Protein AF-A0A2D1SS49-F1 (afdb_monomer_lite)

Radius of gyration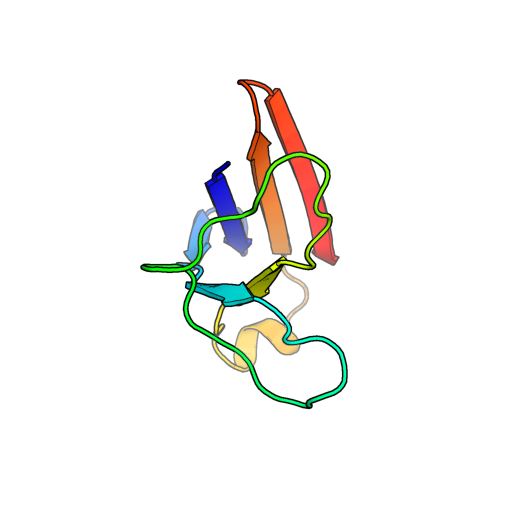: 14.7 Å; chains: 1; bounding box: 35×33×37 Å

Foldseek 3Di:
DDKWKDWLNDDTWDKAKWWDDPPDPDTHHPPPDDQDPPHDTDMDIDTDDPPVSVPDDTWIWMWDADPNDIDIDTPD

Sequence (76 aa):
MNIEIIYDEREKFNLFSRFEQVGENQFTTISNSIIEQLQTRVVHFLTSVPAGIEKDDKSLKAVITANGEIYEYVIR

Secondary structure (DSSP, 8-state):
-EEEEEETTTEEE--EEEEEPTTSS-EEEGGG----TT----EEEE----GGGGTS---EEEEEEETTEEEEEE--

Structure (mmCIF, N/CA/C/O backbone):
data_AF-A0A2D1SS49-F1
#
_entry.id   AF-A0A2D1SS49-F1
#
loop_
_atom_site.group_PDB
_atom_site.id
_atom_site.type_symbol
_atom_site.label_atom_id
_atom_site.label_alt_id
_atom_site.label_comp_id
_atom_site.label_asym_id
_atom_site.label_entity_id
_atom_site.label_seq_id
_atom_site.pdbx_PDB_ins_code
_atom_site.Cartn_x
_atom_site.Cartn_y
_atom_site.Cartn_z
_atom_site.occupancy
_atom_site.B_iso_or_equiv
_atom_site.auth_seq_id
_atom_site.auth_comp_id
_atom_site.auth_asym_id
_atom_site.auth_atom_id
_atom_site.pdbx_PDB_model_num
ATOM 1 N N . MET A 1 1 ? 8.027 5.705 -7.087 1.00 83.94 1 MET A N 1
ATOM 2 C CA . MET A 1 1 ? 6.683 5.296 -6.634 1.00 83.94 1 MET A CA 1
ATOM 3 C C . MET A 1 1 ? 6.694 5.276 -5.119 1.00 83.94 1 MET A C 1
ATOM 5 O O . MET A 1 1 ? 7.647 4.743 -4.563 1.00 83.94 1 MET A O 1
ATOM 9 N N . ASN A 1 2 ? 5.701 5.888 -4.484 1.00 88.00 2 ASN A N 1
ATOM 10 C CA . ASN A 1 2 ? 5.505 5.877 -3.036 1.00 88.00 2 ASN A CA 1
ATOM 11 C C . ASN A 1 2 ? 4.148 5.246 -2.727 1.00 88.00 2 ASN A C 1
ATOM 13 O O . ASN A 1 2 ? 3.213 5.414 -3.509 1.00 88.00 2 ASN A O 1
ATOM 17 N N . ILE A 1 3 ? 4.055 4.525 -1.618 1.00 91.44 3 ILE A N 1
ATOM 18 C CA . ILE A 1 3 ? 2.808 3.936 -1.140 1.00 91.44 3 ILE A CA 1
ATOM 19 C C . ILE A 1 3 ? 2.705 4.287 0.339 1.00 91.44 3 ILE A C 1
ATOM 21 O O . ILE A 1 3 ? 3.699 4.214 1.060 1.00 91.44 3 ILE A O 1
ATOM 25 N N . GLU A 1 4 ? 1.516 4.672 0.778 1.00 93.00 4 GLU A N 1
ATOM 26 C CA . GLU A 1 4 ? 1.186 4.926 2.177 1.00 93.00 4 GLU A CA 1
ATOM 27 C C . GLU A 1 4 ? -0.107 4.185 2.515 1.00 93.00 4 GLU A C 1
ATOM 29 O O . GLU A 1 4 ? -1.082 4.269 1.768 1.00 93.00 4 GLU A O 1
ATOM 34 N N . ILE A 1 5 ? -0.130 3.466 3.639 1.00 94.38 5 ILE A N 1
ATOM 35 C CA . ILE A 1 5 ? -1.374 2.918 4.187 1.00 94.38 5 ILE A CA 1
ATOM 36 C C . ILE A 1 5 ? -1.908 3.906 5.214 1.00 94.38 5 ILE A C 1
ATOM 38 O O . ILE A 1 5 ? -1.192 4.255 6.153 1.00 94.38 5 ILE A O 1
ATOM 42 N N . ILE A 1 6 ? -3.151 4.341 5.019 1.00 94.50 6 ILE A N 1
ATOM 43 C CA . ILE A 1 6 ? -3.852 5.295 5.875 1.00 94.50 6 ILE A CA 1
ATOM 44 C C . ILE A 1 6 ? -5.032 4.586 6.535 1.00 94.50 6 ILE A C 1
ATOM 46 O O . ILE A 1 6 ? -5.904 4.061 5.842 1.00 94.50 6 ILE A O 1
ATOM 50 N N . TYR A 1 7 ? -5.061 4.605 7.862 1.00 94.81 7 TYR A N 1
ATOM 51 C CA . TYR A 1 7 ? -6.141 4.083 8.695 1.00 94.81 7 TYR A CA 1
ATOM 52 C C . TYR A 1 7 ? -6.856 5.222 9.424 1.00 94.81 7 TYR A C 1
ATOM 54 O O . TYR A 1 7 ? -6.205 6.154 9.912 1.00 94.81 7 TYR A O 1
ATOM 62 N N . ASP A 1 8 ? -8.187 5.146 9.488 1.00 94.81 8 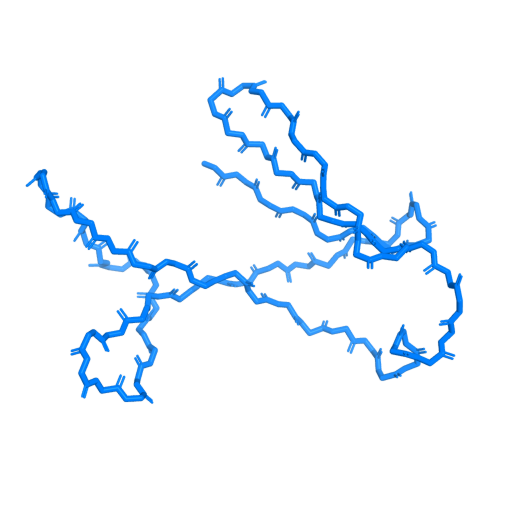ASP A N 1
ATOM 63 C CA . ASP A 1 8 ? -9.049 6.128 10.167 1.00 94.81 8 ASP A CA 1
ATOM 64 C C . ASP A 1 8 ? -8.724 7.577 9.749 1.00 94.81 8 ASP A C 1
ATOM 66 O O . ASP A 1 8 ? -8.672 8.498 10.563 1.00 94.81 8 ASP A O 1
ATOM 70 N N . GLU A 1 9 ? -8.383 7.748 8.465 1.00 91.75 9 GLU A N 1
ATOM 71 C CA . GLU A 1 9 ? -7.989 9.011 7.817 1.00 91.75 9 GLU A CA 1
ATOM 72 C C . GLU A 1 9 ? -6.757 9.729 8.405 1.00 91.75 9 GLU A C 1
ATOM 74 O O . GLU A 1 9 ? -6.421 10.835 7.973 1.00 91.75 9 GLU A O 1
ATOM 79 N N . ARG A 1 10 ? -6.064 9.134 9.381 1.00 91.69 10 ARG A N 1
ATOM 80 C CA . ARG A 1 10 ? -5.047 9.835 10.184 1.00 91.69 10 ARG A CA 1
ATOM 81 C C . ARG A 1 10 ? -3.771 9.042 10.371 1.00 91.69 10 ARG A C 1
ATOM 83 O O . ARG A 1 10 ? -2.682 9.600 10.234 1.00 91.69 10 ARG A O 1
ATOM 90 N N . GLU A 1 11 ? -3.894 7.771 10.727 1.00 91.50 11 GLU A N 1
ATOM 91 C CA . GLU A 1 11 ? -2.741 6.953 11.074 1.00 91.50 11 GLU A CA 1
ATOM 92 C C . GLU A 1 11 ? -2.074 6.425 9.813 1.00 91.50 11 GLU A C 1
ATOM 94 O O . GLU A 1 11 ? -2.728 5.867 8.935 1.00 91.50 11 GLU A O 1
ATOM 99 N N . LYS A 1 12 ? -0.756 6.610 9.731 1.00 92.44 12 LYS A N 1
ATOM 100 C CA . LYS A 1 12 ? 0.057 6.171 8.600 1.00 92.44 12 LYS A CA 1
ATOM 101 C C . LYS A 1 12 ? 0.931 5.002 9.010 1.00 92.44 12 LYS A C 1
ATOM 103 O O . LYS A 1 12 ? 1.645 5.088 10.009 1.00 92.44 12 LYS A O 1
ATOM 108 N N . PHE A 1 13 ? 0.934 3.951 8.200 1.00 88.88 13 PHE A N 1
ATOM 109 C CA . PHE A 1 13 ? 1.833 2.821 8.394 1.00 88.88 13 PHE A CA 1
ATOM 110 C C . PHE A 1 13 ? 2.975 2.844 7.390 1.00 88.88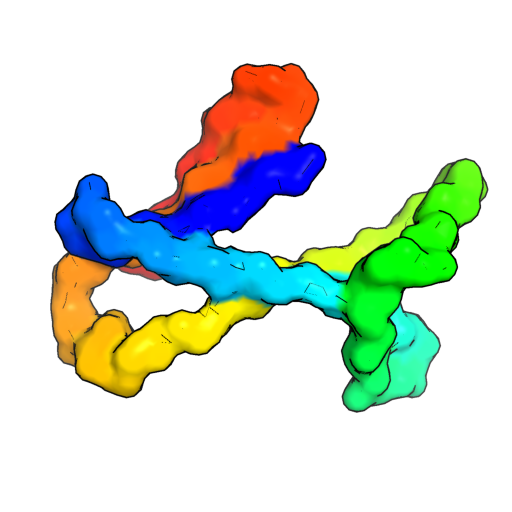 13 PHE A C 1
ATOM 112 O O . PHE A 1 13 ? 2.778 3.012 6.185 1.00 88.88 13 PHE A O 1
ATOM 119 N N . ASN A 1 14 ? 4.184 2.629 7.907 1.00 80.00 14 ASN A N 1
ATOM 120 C CA . ASN A 1 14 ? 5.368 2.468 7.080 1.00 80.00 14 ASN A CA 1
ATOM 121 C C . ASN A 1 14 ? 5.272 1.154 6.303 1.00 80.00 14 ASN A C 1
ATOM 123 O O . ASN A 1 14 ? 4.951 0.104 6.868 1.00 80.00 14 ASN A O 1
ATOM 127 N N . LEU A 1 15 ? 5.597 1.207 5.016 1.00 85.75 15 LEU A N 1
ATOM 128 C CA . LEU A 1 15 ? 5.700 0.019 4.184 1.00 85.75 15 LEU A CA 1
ATOM 129 C C . LEU A 1 15 ? 7.149 -0.419 4.044 1.00 85.75 15 LEU A C 1
ATOM 131 O O . LEU A 1 15 ? 8.078 0.389 4.003 1.00 85.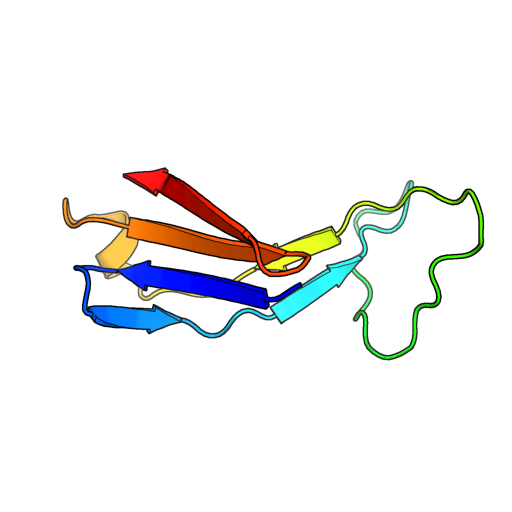75 15 LEU A O 1
ATOM 135 N N . PHE A 1 16 ? 7.324 -1.722 3.894 1.00 80.88 16 PHE A N 1
ATOM 136 C CA . PHE A 1 16 ? 8.527 -2.298 3.328 1.00 80.88 16 PHE A CA 1
ATOM 137 C C . PHE A 1 16 ? 8.160 -3.060 2.061 1.00 80.88 16 PHE A C 1
ATOM 139 O O . PHE A 1 16 ? 7.047 -3.557 1.899 1.00 80.88 16 PHE A O 1
ATOM 146 N N . SER A 1 17 ? 9.112 -3.146 1.145 1.00 82.19 17 SER A N 1
ATOM 147 C CA . SER A 1 17 ? 8.907 -3.770 -0.152 1.00 82.19 17 SER A CA 1
ATOM 148 C C . SER A 1 17 ? 9.845 -4.958 -0.346 1.00 82.19 17 SER A C 1
ATOM 150 O O . SER A 1 17 ? 10.947 -5.021 0.226 1.00 82.19 17 SER A O 1
ATOM 152 N N . ARG A 1 18 ? 9.379 -5.944 -1.112 1.00 80.12 18 ARG A N 1
ATOM 153 C CA . ARG A 1 18 ? 10.104 -7.175 -1.447 1.00 80.12 18 ARG A CA 1
ATOM 154 C C . ARG A 1 18 ? 9.821 -7.572 -2.892 1.00 80.12 18 ARG A C 1
ATOM 156 O O . ARG A 1 18 ? 8.709 -7.373 -3.374 1.00 80.12 18 ARG A O 1
ATOM 163 N N . PHE A 1 19 ? 10.803 -8.161 -3.565 1.00 79.62 19 PHE A N 1
ATOM 164 C CA . PHE A 1 19 ? 10.571 -8.849 -4.833 1.00 79.62 19 PHE A CA 1
ATOM 165 C C . PHE A 1 19 ? 10.163 -10.295 -4.573 1.00 79.62 19 PHE A C 1
ATOM 167 O O . PHE A 1 19 ? 10.748 -10.960 -3.713 1.00 79.62 19 PHE A O 1
ATOM 174 N N . GLU A 1 20 ? 9.191 -10.776 -5.341 1.00 73.94 20 GLU A N 1
ATOM 175 C CA . GLU A 1 20 ? 8.924 -12.208 -5.460 1.00 73.94 20 GLU A CA 1
ATOM 176 C C . GLU A 1 20 ? 9.990 -12.846 -6.352 1.00 73.94 20 GLU A C 1
ATOM 178 O O . GLU A 1 20 ? 10.278 -12.347 -7.448 1.00 73.94 20 GLU A O 1
ATOM 183 N N . GLN A 1 21 ? 10.601 -13.931 -5.886 1.00 66.69 21 GLN A N 1
ATOM 184 C CA . GLN A 1 21 ? 11.525 -14.708 -6.698 1.00 66.69 21 GLN A CA 1
ATOM 185 C C . GLN A 1 21 ? 10.740 -15.777 -7.463 1.00 66.69 21 GLN A C 1
ATOM 187 O O . GLN A 1 21 ? 10.101 -16.640 -6.873 1.00 66.69 21 GLN A O 1
ATOM 192 N N . VAL A 1 22 ? 10.757 -15.708 -8.796 1.00 63.75 22 VAL A N 1
ATOM 193 C CA . VAL A 1 22 ? 9.982 -16.626 -9.646 1.00 63.75 22 VAL A CA 1
ATOM 194 C C . VAL A 1 22 ? 10.386 -18.077 -9.367 1.00 63.75 22 VAL A C 1
ATOM 196 O O . VAL A 1 22 ? 11.554 -18.429 -9.513 1.00 63.75 22 VAL A O 1
ATOM 199 N N . GLY A 1 23 ? 9.410 -18.914 -9.006 1.00 60.88 23 GLY A N 1
ATOM 200 C CA . GLY A 1 23 ? 9.597 -20.354 -8.794 1.00 60.88 23 GLY A CA 1
ATOM 201 C C . GLY A 1 23 ? 10.037 -20.759 -7.385 1.00 60.88 23 GLY A C 1
ATOM 202 O O . GLY A 1 23 ? 10.125 -21.953 -7.107 1.00 60.88 23 GLY A O 1
ATOM 203 N N . GLU A 1 24 ? 10.260 -19.803 -6.483 1.00 57.16 24 GLU A N 1
ATOM 204 C CA . GLU A 1 24 ? 10.633 -20.073 -5.097 1.00 57.16 24 GLU A CA 1
ATOM 205 C C . GLU A 1 24 ? 9.740 -19.255 -4.157 1.00 57.16 24 GLU A C 1
ATOM 207 O O . GLU A 1 24 ? 9.523 -18.069 -4.380 1.00 57.16 24 GLU A O 1
ATOM 212 N N . ASN A 1 25 ? 9.243 -19.853 -3.069 1.00 64.50 25 ASN A N 1
ATOM 213 C CA . ASN A 1 25 ? 8.512 -19.138 -2.007 1.00 64.50 25 ASN A CA 1
ATOM 214 C C . ASN A 1 25 ? 9.464 -18.249 -1.170 1.00 64.50 25 ASN A C 1
ATOM 216 O O . ASN A 1 25 ? 9.465 -18.303 0.060 1.00 64.50 25 ASN A O 1
ATOM 220 N N . GLN A 1 26 ? 10.332 -17.480 -1.828 1.00 69.62 26 GLN A N 1
ATOM 221 C CA . GLN A 1 26 ? 11.367 -16.653 -1.223 1.00 69.62 26 GLN A CA 1
ATOM 222 C C . GLN A 1 26 ? 11.196 -15.188 -1.640 1.00 69.62 26 GLN A C 1
ATOM 224 O O . GLN A 1 26 ? 10.955 -14.865 -2.804 1.00 69.62 26 GLN A O 1
ATOM 229 N N . PHE A 1 27 ? 11.344 -14.291 -0.664 1.00 69.50 27 PHE A N 1
ATOM 230 C CA . PHE A 1 27 ? 11.263 -12.845 -0.853 1.00 69.50 27 PHE A CA 1
ATOM 231 C C . PHE A 1 27 ? 12.643 -12.219 -0.695 1.00 69.50 27 PHE A C 1
ATOM 233 O O . PHE A 1 27 ? 13.308 -12.420 0.322 1.00 69.50 27 PHE A O 1
ATOM 240 N N . THR A 1 28 ? 13.049 -11.398 -1.660 1.00 67.62 28 THR A N 1
ATOM 241 C CA . THR A 1 28 ? 14.323 -10.667 -1.601 1.00 67.62 28 THR A CA 1
ATOM 242 C C . THR A 1 28 ? 14.096 -9.179 -1.350 1.00 67.62 28 THR A C 1
ATOM 244 O O . THR A 1 28 ? 13.133 -8.573 -1.830 1.00 67.62 28 THR A O 1
ATOM 247 N N . THR A 1 29 ? 14.964 -8.571 -0.538 1.00 63.88 29 THR A N 1
ATOM 248 C CA . THR A 1 29 ? 14.911 -7.130 -0.254 1.00 63.88 29 THR A CA 1
ATOM 249 C C . THR A 1 29 ? 15.296 -6.331 -1.500 1.00 63.88 29 THR A C 1
ATOM 251 O O . THR A 1 29 ? 16.269 -6.646 -2.183 1.00 63.88 29 THR A O 1
ATOM 254 N N . ILE A 1 30 ? 14.540 -5.264 -1.780 1.00 64.38 30 ILE A N 1
ATOM 255 C CA . ILE A 1 30 ? 14.669 -4.453 -3.004 1.00 64.38 30 ILE A CA 1
ATOM 256 C C . ILE A 1 30 ? 16.009 -3.721 -3.115 1.00 64.38 30 ILE A C 1
ATOM 258 O O . ILE A 1 30 ? 16.439 -3.429 -4.225 1.00 64.38 30 ILE A O 1
ATOM 262 N N . SER A 1 31 ? 16.689 -3.461 -1.995 1.00 56.56 31 SER A N 1
ATOM 263 C CA . SER A 1 31 ? 17.811 -2.518 -1.895 1.00 56.56 31 SER A CA 1
ATOM 264 C C . SER A 1 31 ? 18.945 -2.722 -2.907 1.00 56.56 31 SER A C 1
ATOM 266 O O . SER A 1 31 ? 19.581 -1.738 -3.263 1.00 56.56 31 SER A O 1
ATOM 268 N N . ASN A 1 32 ? 19.159 -3.939 -3.420 1.00 53.69 32 ASN A N 1
ATOM 269 C CA . ASN A 1 32 ? 20.230 -4.238 -4.383 1.00 53.69 32 ASN A CA 1
ATOM 270 C C . ASN A 1 32 ? 19.735 -4.870 -5.699 1.00 53.69 32 ASN A C 1
ATOM 272 O O . ASN A 1 32 ? 20.542 -5.372 -6.479 1.00 53.69 32 ASN A O 1
ATOM 276 N N . SER A 1 33 ? 18.425 -4.903 -5.947 1.00 62.94 33 SER A N 1
ATOM 277 C CA . SER A 1 33 ? 17.862 -5.619 -7.097 1.00 62.94 33 SER A CA 1
ATOM 278 C C . SER A 1 33 ? 17.575 -4.656 -8.250 1.00 62.94 33 SER A C 1
ATOM 280 O O . SER A 1 33 ? 16.666 -3.833 -8.168 1.00 62.94 33 SER A O 1
ATOM 282 N N . ILE A 1 34 ? 18.347 -4.766 -9.332 1.00 69.44 34 ILE A N 1
ATOM 283 C CA . ILE A 1 34 ? 18.110 -4.034 -10.583 1.00 69.44 34 ILE A CA 1
ATOM 284 C C . ILE A 1 34 ? 17.005 -4.759 -11.362 1.00 69.44 34 ILE A C 1
ATOM 286 O O . ILE A 1 34 ? 17.052 -5.978 -11.526 1.00 69.44 34 ILE A O 1
ATOM 290 N N . ILE A 1 35 ? 16.005 -4.013 -11.836 1.00 78.56 35 ILE A N 1
ATOM 291 C CA . ILE A 1 35 ? 15.052 -4.512 -12.833 1.00 78.56 35 ILE A CA 1
ATOM 292 C C . ILE A 1 35 ? 15.681 -4.242 -14.199 1.00 78.56 35 ILE A C 1
ATOM 294 O O . ILE A 1 35 ? 15.868 -3.082 -14.569 1.00 78.56 35 ILE A O 1
ATOM 298 N N . GLU A 1 36 ? 16.059 -5.299 -14.915 1.00 84.81 36 GLU A N 1
ATOM 299 C CA . GLU A 1 36 ? 16.668 -5.163 -16.238 1.00 84.81 36 GLU A CA 1
ATOM 300 C C . GLU A 1 36 ? 15.665 -4.628 -17.270 1.00 84.81 36 GLU A C 1
ATOM 302 O O . GLU A 1 36 ? 14.444 -4.712 -17.105 1.00 84.81 36 GLU A O 1
ATOM 307 N N . GLN A 1 37 ? 16.182 -4.064 -18.363 1.00 86.56 37 GLN A N 1
ATOM 308 C CA . GLN A 1 37 ? 15.339 -3.540 -19.432 1.00 86.56 37 GLN A CA 1
ATOM 309 C C . GLN A 1 37 ? 14.479 -4.663 -20.030 1.00 86.56 37 GLN A C 1
ATOM 311 O O . GLN A 1 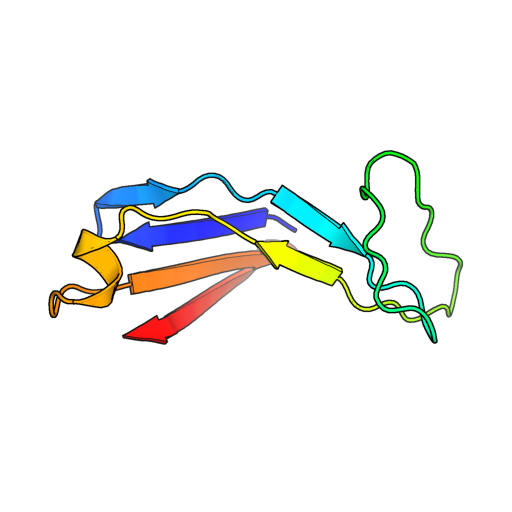37 ? 14.969 -5.758 -20.285 1.00 86.56 37 GLN A O 1
ATOM 316 N N . LEU A 1 38 ? 13.194 -4.377 -20.266 1.00 88.56 38 LEU A N 1
ATOM 317 C CA . LEU A 1 38 ? 12.189 -5.339 -20.751 1.00 88.56 38 LEU A CA 1
ATOM 318 C C . LEU A 1 38 ? 11.879 -6.497 -19.783 1.00 88.56 38 LEU A C 1
ATOM 320 O O . LEU A 1 38 ? 11.090 -7.377 -20.125 1.00 88.56 38 LEU A O 1
ATOM 324 N N . GLN A 1 39 ? 12.428 -6.493 -18.565 1.00 85.69 39 GLN A N 1
ATOM 325 C CA . GLN A 1 39 ? 12.053 -7.452 -17.535 1.00 85.69 39 GLN A CA 1
ATOM 326 C C . GLN A 1 39 ? 10.783 -6.999 -16.807 1.00 85.69 39 GLN A C 1
ATOM 328 O O . GLN A 1 39 ? 10.636 -5.838 -16.430 1.00 85.69 39 GLN A O 1
ATOM 333 N N . THR A 1 40 ? 9.885 -7.947 -16.540 1.00 83.88 40 THR A N 1
ATOM 334 C CA . THR A 1 40 ? 8.764 -7.757 -15.612 1.00 83.88 40 THR A CA 1
ATOM 335 C C . THR A 1 40 ? 9.054 -8.499 -14.313 1.00 83.88 40 THR A C 1
ATOM 337 O O . THR A 1 40 ? 9.479 -9.654 -14.336 1.00 83.88 40 THR A O 1
ATOM 340 N N . ARG A 1 41 ? 8.831 -7.837 -13.175 1.00 80.31 41 ARG A N 1
ATOM 341 C CA . ARG A 1 41 ? 8.936 -8.429 -11.836 1.00 80.31 41 ARG A CA 1
ATOM 342 C C . ARG A 1 41 ? 7.729 -8.039 -10.997 1.00 80.31 41 ARG A C 1
ATOM 344 O O . ARG A 1 41 ? 7.215 -6.931 -11.137 1.00 80.31 41 ARG A O 1
ATOM 351 N N . VAL A 1 42 ? 7.322 -8.933 -10.100 1.00 84.31 42 VAL A N 1
ATOM 352 C CA . VAL A 1 42 ? 6.283 -8.654 -9.106 1.00 84.31 42 VAL A CA 1
ATOM 353 C C . VAL A 1 42 ? 6.937 -8.063 -7.861 1.00 84.31 42 VAL A C 1
ATOM 355 O O . VAL A 1 42 ? 7.902 -8.613 -7.322 1.00 84.31 42 VAL A O 1
ATOM 358 N N . VAL A 1 43 ? 6.413 -6.919 -7.423 1.00 84.44 43 VAL A N 1
ATOM 359 C CA . VAL A 1 43 ? 6.813 -6.255 -6.183 1.00 84.44 43 VAL A CA 1
ATOM 360 C C . VAL A 1 43 ? 5.671 -6.349 -5.191 1.00 84.44 43 VAL A C 1
ATOM 362 O O . VAL A 1 43 ? 4.558 -5.915 -5.479 1.00 84.44 43 VAL A O 1
ATOM 365 N N . HIS A 1 44 ? 5.977 -6.859 -4.005 1.00 85.75 44 HIS A N 1
ATOM 366 C CA . HIS A 1 44 ? 5.061 -6.884 -2.876 1.00 85.75 44 HIS A CA 1
ATOM 367 C C . HIS A 1 44 ? 5.356 -5.704 -1.958 1.00 85.75 44 HIS A C 1
ATOM 369 O O . HIS A 1 44 ? 6.503 -5.496 -1.549 1.00 85.75 44 HIS A O 1
ATOM 375 N N . PHE A 1 45 ? 4.315 -4.946 -1.627 1.00 85.81 45 PHE A N 1
ATOM 376 C CA . PHE A 1 45 ? 4.351 -3.887 -0.626 1.00 85.81 45 PHE A CA 1
ATOM 377 C C . PHE A 1 45 ? 3.597 -4.363 0.602 1.00 85.81 45 PHE A C 1
ATOM 379 O O . PHE A 1 45 ? 2.421 -4.706 0.525 1.00 85.81 45 PHE A O 1
ATOM 386 N N . LEU A 1 46 ? 4.302 -4.421 1.722 1.00 87.38 46 LEU A N 1
ATOM 387 C CA . LEU A 1 46 ? 3.826 -5.045 2.942 1.00 87.38 46 LEU A CA 1
ATOM 388 C C . LEU A 1 46 ? 3.920 -4.042 4.084 1.00 87.38 46 LEU A C 1
ATOM 390 O O . LEU A 1 46 ? 4.859 -3.247 4.171 1.00 87.38 46 LEU A O 1
ATOM 394 N N . THR A 1 47 ? 2.945 -4.101 4.978 1.00 88.88 47 THR A N 1
ATOM 395 C CA . THR A 1 47 ? 2.975 -3.376 6.241 1.00 88.8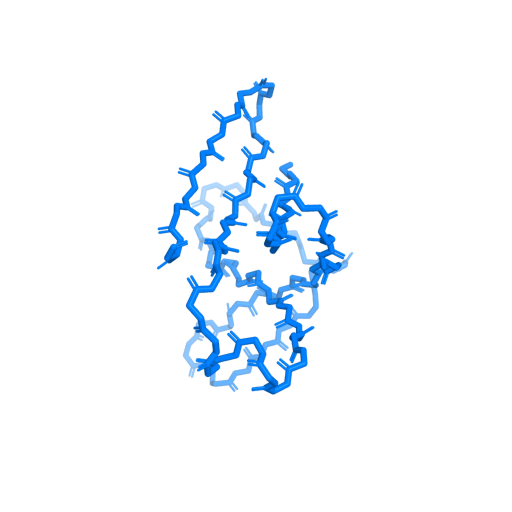8 47 THR A CA 1
ATOM 396 C C . THR A 1 47 ? 2.389 -4.246 7.342 1.00 88.88 47 THR A C 1
ATOM 398 O O . THR A 1 47 ? 1.573 -5.129 7.076 1.00 88.88 47 THR A O 1
ATOM 401 N N . SER A 1 48 ? 2.820 -3.995 8.573 1.00 88.94 48 SER A N 1
ATOM 402 C CA . SER A 1 48 ? 2.250 -4.624 9.758 1.00 88.94 48 SER A CA 1
ATOM 403 C C . SER A 1 48 ? 1.373 -3.607 10.469 1.00 88.94 48 SER A C 1
ATOM 405 O O . SER A 1 48 ? 1.844 -2.534 10.844 1.00 88.94 48 SER A O 1
ATOM 407 N N . VAL A 1 49 ? 0.116 -3.973 10.686 1.00 89.38 49 VAL A N 1
ATOM 408 C CA . VAL A 1 49 ? -0.851 -3.188 11.457 1.00 89.38 49 VAL A CA 1
ATOM 409 C C . VAL A 1 49 ? -1.163 -3.894 12.782 1.00 89.38 49 VAL A C 1
ATOM 411 O O . VAL A 1 49 ? -1.052 -5.121 12.859 1.00 89.38 49 VAL A O 1
ATOM 414 N N . PRO A 1 50 ? -1.543 -3.167 13.847 1.00 91.06 50 PRO A N 1
ATOM 415 C CA . PRO A 1 50 ? -2.046 -3.779 15.072 1.00 91.06 50 PRO A CA 1
ATOM 416 C C . PRO A 1 50 ? -3.224 -4.721 14.800 1.00 91.06 50 PRO A C 1
ATOM 418 O O . PRO A 1 50 ? -4.118 -4.392 14.026 1.00 91.06 50 PRO A O 1
ATOM 421 N N . ALA A 1 51 ? -3.284 -5.854 15.507 1.00 89.50 51 ALA A N 1
ATOM 422 C CA . ALA A 1 51 ? -4.333 -6.865 15.318 1.00 89.50 51 ALA A CA 1
ATOM 423 C C . ALA A 1 51 ? -5.768 -6.336 15.534 1.00 89.50 51 ALA A C 1
ATOM 425 O O . ALA A 1 51 ? -6.724 -6.917 15.034 1.00 89.50 51 ALA A O 1
ATOM 426 N N . GLY A 1 52 ? -5.933 -5.233 16.275 1.00 90.31 52 GLY A N 1
ATOM 427 C CA . GLY A 1 52 ? -7.232 -4.573 16.440 1.00 90.31 52 GLY A CA 1
ATOM 428 C C . GLY A 1 52 ? -7.791 -3.996 15.135 1.00 90.31 52 GLY A C 1
ATOM 429 O O . GLY A 1 52 ? -9.002 -4.028 14.945 1.00 90.31 52 GLY A O 1
ATOM 430 N N . ILE A 1 53 ? -6.916 -3.564 14.218 1.00 91.69 53 ILE A N 1
ATOM 431 C CA . ILE A 1 53 ? -7.296 -2.954 12.934 1.00 91.69 53 ILE A CA 1
ATOM 432 C C . ILE A 1 53 ? -7.959 -3.965 11.997 1.00 91.69 53 ILE A C 1
ATOM 434 O O . ILE A 1 53 ? -8.742 -3.585 11.136 1.00 91.69 53 ILE A O 1
ATOM 438 N N . GLU A 1 54 ? -7.695 -5.260 12.158 1.00 86.44 54 GLU A N 1
ATOM 439 C CA . GLU A 1 54 ? -8.370 -6.297 11.369 1.00 86.44 54 GLU A CA 1
ATOM 440 C C . GLU A 1 54 ? -9.857 -6.437 11.736 1.00 86.44 54 GLU A C 1
ATOM 442 O O . GLU A 1 54 ? -10.657 -6.877 10.917 1.00 86.44 54 GLU A O 1
ATOM 447 N N . LYS A 1 55 ? -10.228 -6.086 12.973 1.00 87.56 55 LYS A N 1
ATOM 448 C CA . LYS A 1 55 ? -11.533 -6.428 13.561 1.00 87.56 55 LYS A CA 1
ATOM 449 C C . LYS A 1 55 ? -12.471 -5.246 13.765 1.00 87.56 55 LYS A C 1
ATOM 451 O O . LYS A 1 55 ? -13.613 -5.465 14.156 1.00 87.56 55 LYS A O 1
ATOM 456 N N . ASP A 1 56 ? -11.984 -4.021 13.613 1.00 90.94 56 ASP A N 1
ATOM 457 C CA . ASP A 1 56 ? -12.853 -2.845 13.662 1.00 90.94 56 ASP A CA 1
ATOM 458 C C . ASP A 1 56 ? -13.508 -2.584 12.295 1.00 90.94 56 ASP A C 1
ATOM 460 O O . ASP A 1 56 ? -13.240 -3.310 11.346 1.00 90.94 56 ASP A O 1
ATOM 464 N N . ASP A 1 57 ? -14.311 -1.522 12.178 1.00 91.56 57 ASP A N 1
ATOM 465 C CA . ASP A 1 57 ? -15.006 -1.109 10.942 1.00 91.56 57 ASP A CA 1
ATOM 466 C C . ASP A 1 57 ? -14.532 0.260 10.406 1.00 91.56 57 ASP A C 1
ATOM 468 O O . ASP A 1 57 ? -15.247 0.937 9.667 1.00 91.56 57 ASP A O 1
ATOM 472 N N . LYS A 1 58 ? -13.343 0.722 10.806 1.00 95.19 58 LYS A N 1
ATOM 473 C CA . LYS A 1 58 ? -12.811 2.017 10.365 1.00 95.19 58 LYS A CA 1
ATOM 474 C C . LYS A 1 58 ? -12.186 1.947 8.973 1.00 95.19 58 LYS A C 1
ATOM 476 O O . LYS A 1 58 ? -11.747 0.895 8.521 1.00 95.19 58 LYS A O 1
ATOM 481 N N . SER A 1 59 ? -12.094 3.096 8.307 1.00 95.19 59 SER A N 1
ATOM 482 C CA . SER A 1 59 ? -11.549 3.165 6.951 1.00 95.19 59 SER A CA 1
ATOM 483 C C . SER A 1 59 ? -10.082 2.737 6.896 1.00 95.19 59 SER A C 1
ATOM 485 O O . SER A 1 59 ? -9.271 3.075 7.766 1.00 95.19 59 SER A O 1
ATOM 487 N N . LEU A 1 60 ? -9.729 2.009 5.840 1.00 94.88 60 LEU A N 1
ATOM 488 C CA . LEU A 1 60 ? -8.354 1.634 5.534 1.00 94.88 60 LEU A CA 1
ATOM 489 C C . LEU A 1 60 ? -8.133 1.772 4.031 1.00 94.88 60 LEU A C 1
ATOM 491 O O . LEU A 1 60 ? -8.796 1.115 3.227 1.00 94.88 60 LEU A O 1
ATOM 495 N N . LYS A 1 61 ? -7.171 2.602 3.632 1.00 94.94 61 LYS A N 1
ATOM 496 C CA . LYS A 1 61 ? -6.838 2.800 2.219 1.00 94.94 61 LYS A CA 1
ATOM 497 C C . LYS A 1 61 ? -5.344 2.813 1.966 1.00 94.94 61 LYS A C 1
ATOM 499 O O . LYS A 1 61 ? -4.558 3.227 2.816 1.00 94.94 61 LYS A O 1
ATOM 504 N N . ALA A 1 62 ? -4.966 2.400 0.765 1.00 94.19 62 ALA A N 1
ATOM 505 C CA . ALA A 1 62 ? -3.644 2.648 0.220 1.00 94.19 62 ALA A CA 1
ATOM 506 C C . ALA A 1 62 ? -3.692 3.893 -0.671 1.00 94.19 62 ALA A C 1
ATOM 508 O O . ALA A 1 62 ? -4.531 3.989 -1.568 1.00 94.19 62 ALA A O 1
ATOM 509 N N . VAL A 1 63 ? -2.775 4.826 -0.441 1.00 95.12 63 VAL A N 1
ATOM 510 C CA . VAL A 1 63 ? -2.524 5.966 -1.325 1.00 95.12 63 VAL A CA 1
ATOM 511 C C . VAL A 1 63 ? -1.218 5.704 -2.058 1.00 95.12 63 VAL A C 1
ATOM 513 O O . VAL A 1 63 ? -0.178 5.483 -1.437 1.00 95.12 63 VAL A O 1
ATOM 516 N N . ILE A 1 64 ? -1.277 5.692 -3.384 1.00 94.62 64 ILE A N 1
ATOM 517 C CA . ILE A 1 64 ? -0.166 5.341 -4.264 1.00 94.62 64 ILE A CA 1
ATOM 518 C C . ILE A 1 64 ? 0.183 6.578 -5.082 1.00 94.62 64 ILE A C 1
ATOM 520 O O . ILE A 1 64 ? -0.636 7.070 -5.853 1.00 94.62 64 ILE A O 1
ATOM 524 N N . THR A 1 65 ? 1.413 7.067 -4.948 1.00 95.00 65 THR A N 1
ATOM 525 C CA . THR A 1 65 ? 1.938 8.147 -5.788 1.00 95.00 65 THR A CA 1
ATOM 526 C C . THR A 1 65 ? 2.905 7.579 -6.820 1.00 95.00 65 THR A C 1
ATOM 528 O O . THR A 1 65 ? 3.978 7.057 -6.481 1.00 95.00 65 THR A O 1
ATOM 531 N N . ALA A 1 66 ? 2.559 7.703 -8.098 1.00 93.56 66 ALA A N 1
ATOM 532 C CA . ALA A 1 66 ? 3.373 7.229 -9.212 1.00 93.56 66 ALA A CA 1
ATOM 533 C C . ALA A 1 66 ? 3.365 8.255 -10.346 1.00 93.56 66 ALA A C 1
ATOM 535 O O . ALA A 1 66 ? 2.310 8.686 -10.788 1.00 93.56 66 ALA A O 1
ATOM 536 N N . ASN A 1 67 ? 4.553 8.645 -10.818 1.00 94.38 67 ASN A N 1
ATOM 537 C CA . ASN A 1 67 ? 4.725 9.624 -11.899 1.00 94.38 67 ASN A CA 1
ATOM 538 C C . ASN A 1 67 ? 3.976 10.955 -11.679 1.00 94.38 67 ASN A C 1
ATOM 540 O O . ASN A 1 67 ? 3.488 11.550 -12.628 1.00 94.38 67 ASN A O 1
ATOM 544 N N . GLY A 1 68 ? 3.891 11.418 -10.426 1.00 94.81 68 GLY A N 1
ATOM 545 C CA . GLY A 1 68 ? 3.173 12.647 -10.059 1.00 94.81 68 GLY A CA 1
ATOM 546 C C . GLY A 1 68 ? 1.662 12.473 -9.878 1.00 94.81 68 GLY A C 1
ATOM 547 O O . GLY A 1 68 ? 1.030 13.351 -9.304 1.00 94.81 68 GLY A O 1
ATOM 548 N N . GLU A 1 69 ? 1.110 11.330 -10.280 1.00 97.50 69 GLU A N 1
ATOM 549 C CA . GLU A 1 69 ? -0.304 10.994 -10.121 1.00 97.50 69 GLU A CA 1
ATOM 550 C C . GLU A 1 69 ? -0.567 10.303 -8.782 1.00 97.50 69 GLU A C 1
ATOM 552 O O . GLU A 1 69 ? 0.295 9.585 -8.254 1.00 97.50 69 GLU A O 1
ATOM 557 N N . ILE A 1 70 ? -1.773 10.507 -8.251 1.00 97.00 70 ILE A N 1
ATOM 558 C CA . ILE A 1 70 ? -2.244 9.914 -6.996 1.00 97.00 70 ILE A CA 1
ATOM 559 C C . ILE A 1 70 ? -3.371 8.931 -7.305 1.00 97.00 70 ILE A C 1
ATOM 561 O O . ILE A 1 70 ? -4.370 9.287 -7.924 1.00 97.00 70 ILE A O 1
ATOM 565 N N . TYR A 1 71 ? -3.219 7.704 -6.817 1.00 96.69 71 TYR A N 1
ATOM 566 C CA . TYR A 1 71 ? -4.214 6.644 -6.906 1.00 96.69 71 TYR A CA 1
ATOM 567 C C . TYR A 1 71 ? -4.624 6.230 -5.499 1.00 96.69 71 TYR A C 1
ATOM 569 O O . TYR A 1 71 ? -3.775 6.080 -4.619 1.00 96.69 71 TYR A O 1
ATOM 577 N N . GLU A 1 72 ? -5.917 6.011 -5.292 1.00 95.81 72 GLU A N 1
ATOM 578 C CA . GLU A 1 72 ? -6.441 5.501 -4.030 1.00 95.81 72 GLU A CA 1
ATOM 579 C C . GLU A 1 72 ? -7.023 4.105 -4.229 1.00 95.81 72 GLU A C 1
ATOM 581 O O . GLU A 1 72 ? -7.787 3.859 -5.163 1.00 95.81 72 GLU A O 1
ATOM 586 N N . TYR A 1 73 ? -6.669 3.198 -3.325 1.00 94.81 73 TYR A N 1
ATOM 587 C CA . TYR A 1 73 ? -7.296 1.892 -3.208 1.00 94.81 73 TYR A CA 1
ATOM 588 C C . TYR A 1 73 ? -7.929 1.769 -1.826 1.00 94.81 73 TYR A C 1
ATOM 590 O O . TYR A 1 73 ? -7.227 1.697 -0.815 1.00 94.81 73 TYR A O 1
ATOM 598 N N . VAL A 1 74 ? -9.259 1.770 -1.791 1.00 94.94 74 VAL A N 1
ATOM 599 C CA . VAL A 1 74 ? -10.033 1.563 -0.565 1.00 94.94 74 VAL A CA 1
ATOM 600 C C . VAL A 1 74 ? -10.055 0.069 -0.274 1.00 94.94 74 VAL A C 1
ATOM 602 O O . VAL A 1 74 ? -10.590 -0.713 -1.057 1.00 94.94 74 VAL A O 1
ATOM 605 N N . ILE A 1 75 ? -9.431 -0.324 0.833 1.00 92.38 75 ILE A N 1
ATOM 606 C CA . ILE A 1 75 ? -9.421 -1.713 1.301 1.00 92.38 75 ILE A CA 1
ATOM 607 C C . ILE A 1 75 ? -10.741 -1.996 2.023 1.00 92.38 75 ILE A C 1
ATOM 609 O O . ILE A 1 75 ? -11.324 -3.063 1.831 1.00 92.38 75 ILE A O 1
ATOM 613 N N . ARG A 1 76 ? -11.201 -1.024 2.820 1.00 90.25 76 ARG A N 1
ATOM 614 C CA . ARG A 1 76 ? -12.522 -0.956 3.452 1.00 90.25 76 ARG A CA 1
ATOM 615 C C . ARG A 1 76 ? -12.857 0.478 3.851 1.00 90.25 76 ARG A C 1
ATOM 617 O O . ARG A 1 76 ? -11.901 1.256 4.098 1.00 90.25 76 ARG A O 1
#

pLDDT: mean 84.84, std 11.4, range [53.69, 97.5]

=== Feature glossary ===
A reading guide for the features in this record.

Start from the sequence.

  · Sequence gives the chain of amino acids in standard one-letter code (A=alanine, C=cysteine, …, Y=tyrosine), read N→C. It is the only feature that is directly encoded by the gene; all structural features are derived from the folded form of this sequence.

Fold it, and you get atomic coordinates and the backbone conformation that goes with them.

  · Structure coordinates are given as an mmCIF _atom_site loop: one row per atom with element, residue name, chain id, sequence number, and x/y/z position in Å. Only the four main-chain atoms per residue are included here; side chains are omitted to keep the record compact.

  · Backbone dihedral angles. Every residue except chain termini has a φ (preceding-C → N → Cα → C) and a ψ (N → Cα → C → next-N). They are reported in degrees following the IUPAC sign convention. Secondary structure is essentially a statement about which (φ, ψ) basin each residue occupies.

  · Eight-state secondary structure (DSSP): H is the canonical α-helix, G the tighter 3₁₀-helix, I the wider π-helix; E/B are β-structure, T and S are turns and bends, and '-' is everything else. DSSP derives these from the pattern of main-chain N–H···O=C hydrogen bonds, not from the sequence.

  · SS3 is a coarse helix/strand/coil call (letters a/b/c) made by the P-SEA algorithm from inter-Cα distances and dihedrals. It is less detailed than DSSP but needs only Cα positions.

Summarize the fold with a handful of shape descriptors and a per-residue structural alphabet.

  · Radius of gyration (Rg) is the root-mean-square distance of Cα atoms from their centroid — a single number for overall size and compactness. A globular domain of N residues has Rg ≈ 2.2·N^0.38 Å; an extended or disordered chain has a much larger Rg. The Cα contact count is the number of residue pairs whose Cα atoms are within 8 Å and are more than four positions apart in sequence — a standard proxy for tertiary packing density. The bounding box is the smallest axis-aligned box enclosing all Cα atoms.

  · 3Di is Foldseek's structural alphabet. Each residue is assigned one of twenty discrete states based on how its Cα sits relative to its spatial (not sequential) neighbors. Aligning 3Di strings finds structural homologs roughly as well as full 3D superposition, but orders of magnitude faster.

  · Solvent-accessible surface area (SASA) is the area in Å² traced out by the centre of a 1.4 Å probe sphere (a water molecule) rolled over the protein's van der Waals surface (Shrake–Rupley / Lee–Richards construction). Buried residues have near-zero SASA; fully exposed residues can exceed 200 Å². The total SASA scales roughly with the number of surface residues.

Ask how reliable the model is.

  · For AlphaFold models, the B-factor field carries pLDDT — the model's own estimate of local accuracy on a 0–100 scale. Regions with pLDDT<50 should be treated as essentially unmodeled; they often correspond to intrinsically disordered segments.

  · For experimental (PDB) structures, the B-factor (temperature factor) quantifies the positional spread of each atom in the crystal — a combination of thermal vibration and static disorder — in units of Å². High B-factors mark flexible loops or poorly resolved regions; low B-factors mark the rigid, well-ordered core.

  · Predicted Aligned Error (PAE) is an AlphaFold confidence matrix: entry (i, j) is the expected error in the position of residue j, in ångströms, when the prediction is superimposed on the true structure at residue i. Low PAE within a block of residues means that block is internally rigid and well-predicted; high PAE between two blocks means their relative placement is uncertain even if each block individually is confident.

Place it in context: what it resembles, what it is annotated as, and how it looks.

  · Structural nearest neighbors (via Foldseek easy-search vs the PDB). Reported per hit: target PDB id, E-value, and alignment TM-score. A TM-score above ~0.5 is the conventional threshold for 'same fold'.

  · Functional annotations link the protein to curated databases. InterPro entries identify conserved domains and families by matching the sequence against member-database signatures (Pfam, PROSITE, CDD, …). Gene Ontology (GO) terms describe molecular function, biological process, and cellular component in a controlled vocabulary. CATH places the structure in a hierarchical fold classification (Class/Architecture/Topology/Homologous-superfamily). The organism is the source species.

  · The contact map is a binary N×N matrix image: pixel (i, j) is dark where Cα_i and Cα_j are within 8 Å and |i−j|>4. Because the |i−j|>4 filter removes local helical contacts, off-diagonal stripes parallel to the main diagonal indicate parallel β-sheets; stripes perpendicular to it indicate antiparallel β-sheets. The Ramachandran plot scatters every residue's (φ, ψ) pair against the sterically allowed regions. The PAE heatmap renders the predicted-aligned-error matrix.

  · Six rendered views show the 3D structure from the faces of a cube — i.e. along ±x, ±y, ±z. Rendering representation is drawn randomly per protein from cartoon (secondary-structure ribbons), sticks (backbone bonds), or molecular surface; coloring is either N→C rainbow (blue at the N-terminus through red at the C-terminus) or one color per chain.